Protein AF-A0A2S9G087-F1 (afdb_monomer_lite)

Structure (mmCIF, N/CA/C/O backbone):
data_AF-A0A2S9G087-F1
#
_entry.id   AF-A0A2S9G087-F1
#
loop_
_atom_site.group_PDB
_atom_site.id
_atom_site.type_symbol
_atom_site.label_atom_id
_atom_site.label_alt_id
_atom_site.label_comp_id
_atom_site.label_asym_id
_atom_site.label_entity_id
_atom_site.label_seq_id
_atom_site.pdbx_PDB_ins_code
_atom_site.Cartn_x
_atom_site.Cartn_y
_atom_site.Cartn_z
_atom_site.occupancy
_atom_site.B_iso_or_equiv
_atom_site.auth_seq_id
_atom_site.auth_comp_id
_atom_site.auth_asym_id
_atom_site.auth_atom_id
_atom_site.pdbx_PDB_model_num
ATOM 1 N N . MET A 1 1 ? -17.622 12.188 25.171 1.00 60.31 1 MET A N 1
ATOM 2 C CA . MET A 1 1 ? -16.664 12.570 24.113 1.00 60.31 1 MET A CA 1
ATOM 3 C C . MET A 1 1 ? -17.014 11.792 22.860 1.00 60.31 1 MET A C 1
ATOM 5 O O . MET A 1 1 ? -16.817 10.586 22.833 1.00 60.31 1 MET A O 1
ATOM 9 N N . THR A 1 2 ? -17.615 12.436 21.866 1.00 76.31 2 THR A N 1
ATOM 10 C CA . THR A 1 2 ? -17.920 11.802 20.576 1.00 76.31 2 THR A CA 1
ATOM 11 C C . THR A 1 2 ? -16.630 11.752 19.758 1.00 76.31 2 THR A C 1
ATOM 13 O O . THR A 1 2 ? -16.024 12.791 19.511 1.00 76.31 2 THR A O 1
ATOM 16 N N . GLY A 1 3 ? -16.161 10.555 19.405 1.00 84.19 3 GLY A N 1
ATOM 17 C CA . GLY A 1 3 ? -14.929 10.387 18.631 1.00 84.19 3 GLY A CA 1
ATOM 18 C C . GLY A 1 3 ? -15.111 10.826 17.178 1.00 84.19 3 GLY A C 1
ATOM 19 O O . GLY A 1 3 ? -16.094 10.449 16.539 1.00 84.19 3 GLY A O 1
ATOM 20 N N . LEU A 1 4 ? -14.164 11.605 16.654 1.00 91.56 4 LEU A N 1
ATOM 21 C CA . LEU A 1 4 ? -14.113 11.958 15.234 1.00 91.56 4 LEU A CA 1
ATOM 22 C C . LEU A 1 4 ? -13.816 10.697 14.402 1.00 91.56 4 LEU A C 1
ATOM 24 O O . LEU A 1 4 ? -12.903 9.940 14.727 1.00 91.56 4 LEU A O 1
ATOM 28 N N . LYS A 1 5 ? -14.580 10.475 13.326 1.00 93.56 5 LYS A N 1
ATOM 29 C CA . LYS A 1 5 ? -14.378 9.386 12.355 1.00 93.56 5 LYS A CA 1
ATOM 30 C C . LYS A 1 5 ? -14.384 9.957 10.937 1.00 93.56 5 LYS A C 1
ATOM 32 O O . LYS A 1 5 ? -15.233 10.786 10.624 1.00 93.56 5 LYS A O 1
ATOM 37 N N . ARG A 1 6 ? -13.468 9.492 10.083 1.00 95.44 6 ARG A N 1
ATOM 38 C CA . ARG A 1 6 ? -13.369 9.862 8.661 1.00 95.44 6 ARG A CA 1
ATOM 39 C C . ARG A 1 6 ? -13.046 8.624 7.824 1.00 95.44 6 ARG A C 1
ATOM 41 O O . ARG A 1 6 ? -12.303 7.761 8.281 1.00 95.44 6 ARG A O 1
ATOM 48 N N . SER A 1 7 ? -13.587 8.558 6.611 1.00 97.00 7 SER A N 1
ATOM 49 C CA . SER A 1 7 ? -13.288 7.534 5.607 1.00 97.00 7 SER A CA 1
ATOM 50 C C . SER A 1 7 ? -13.228 8.184 4.225 1.00 97.00 7 SER A C 1
ATOM 52 O O . SER A 1 7 ? -13.945 9.148 3.976 1.00 97.00 7 SER A O 1
ATOM 54 N N . GLU A 1 8 ? -12.357 7.677 3.356 1.00 97.25 8 GLU A N 1
ATOM 55 C CA . GLU A 1 8 ? -12.143 8.141 1.982 1.00 97.25 8 GLU A CA 1
ATOM 56 C C . GLU A 1 8 ? -11.889 6.928 1.083 1.00 97.25 8 GLU A C 1
ATOM 58 O O . GLU A 1 8 ? -11.485 5.870 1.571 1.00 97.25 8 GLU A O 1
ATOM 63 N N . SER A 1 9 ? -12.090 7.075 -0.227 1.00 96.94 9 SER A N 1
ATOM 64 C CA . SER A 1 9 ? -11.835 5.997 -1.187 1.00 96.94 9 SER A CA 1
ATOM 65 C C . SER A 1 9 ? -11.358 6.532 -2.534 1.00 96.94 9 SER A C 1
ATOM 67 O O . SER A 1 9 ? -11.757 7.620 -2.950 1.00 96.94 9 SER A O 1
ATOM 69 N N . ILE A 1 10 ? -10.510 5.756 -3.213 1.00 96.50 10 ILE A N 1
ATOM 70 C CA . ILE A 1 10 ? -10.058 6.009 -4.586 1.00 96.50 10 ILE A CA 1
ATOM 71 C C . ILE A 1 10 ? -10.075 4.682 -5.354 1.00 96.50 10 ILE A C 1
ATOM 73 O O . ILE A 1 10 ? -9.906 3.620 -4.756 1.00 96.50 10 ILE A O 1
ATOM 77 N N . THR A 1 11 ? -10.236 4.734 -6.677 1.00 97.31 11 THR A N 1
ATOM 78 C CA . THR A 1 11 ? -10.085 3.554 -7.547 1.00 97.31 11 THR A CA 1
ATOM 79 C C . THR A 1 11 ? -8.666 3.482 -8.103 1.00 97.31 11 THR A C 1
ATOM 81 O O . THR A 1 11 ? -8.139 4.487 -8.575 1.00 97.31 11 THR A O 1
ATOM 84 N N . VAL A 1 12 ? -8.068 2.289 -8.092 1.00 96.38 12 VAL A N 1
ATOM 85 C CA . VAL A 1 12 ? -6.759 2.012 -8.700 1.00 96.38 12 VAL A CA 1
ATOM 86 C C . VAL A 1 12 ? -6.934 0.898 -9.729 1.00 96.38 12 VAL A C 1
ATOM 88 O O . VAL A 1 12 ? -7.539 -0.128 -9.433 1.00 96.38 12 VAL A O 1
ATOM 91 N N . ALA A 1 13 ? -6.431 1.103 -10.946 1.00 97.94 13 ALA A N 1
ATOM 92 C CA . ALA A 1 13 ? -6.633 0.200 -12.081 1.00 97.94 13 ALA A CA 1
ATOM 93 C C . ALA A 1 13 ? -5.653 -0.990 -12.075 1.00 97.94 13 ALA A C 1
ATOM 95 O O . ALA A 1 13 ? -4.896 -1.184 -13.023 1.00 97.94 13 ALA A O 1
ATOM 96 N N . VAL A 1 14 ? -5.651 -1.768 -10.992 1.00 97.75 14 VAL A N 1
ATOM 97 C CA . VAL A 1 14 ? -4.840 -2.985 -10.832 1.00 97.75 14 VAL A CA 1
ATOM 98 C C . VAL A 1 14 ? -5.639 -4.066 -10.097 1.00 97.75 14 VAL A C 1
ATOM 100 O O . VAL A 1 14 ? -6.597 -3.734 -9.392 1.00 97.75 14 VAL A O 1
ATOM 103 N N . PRO A 1 15 ? -5.265 -5.350 -10.217 1.00 98.25 15 PRO A N 1
ATOM 104 C CA . PRO A 1 15 ? -5.875 -6.402 -9.416 1.00 98.25 15 PRO A CA 1
ATOM 105 C C . PRO A 1 15 ? -5.710 -6.155 -7.900 1.00 98.25 15 PRO A C 1
ATOM 107 O O . PRO A 1 15 ? -4.645 -5.689 -7.471 1.00 98.25 15 PRO A O 1
ATOM 110 N N . PRO A 1 16 ? -6.724 -6.457 -7.066 1.00 97.25 16 PRO A N 1
ATOM 111 C CA . PRO A 1 16 ? -6.685 -6.185 -5.627 1.00 97.25 16 PRO A CA 1
ATOM 112 C C . PRO A 1 16 ? -5.501 -6.824 -4.900 1.00 97.25 16 PRO A C 1
ATOM 114 O O . PRO A 1 16 ? -4.920 -6.201 -4.017 1.00 97.25 16 PRO A O 1
ATOM 117 N N . GLU A 1 17 ? -5.114 -8.041 -5.278 1.00 97.81 17 GLU A N 1
ATOM 118 C CA . GLU A 1 17 ? -3.990 -8.766 -4.690 1.00 97.81 17 GLU A CA 1
ATOM 119 C C . GLU A 1 17 ? -2.654 -8.059 -4.934 1.00 97.81 17 GLU A C 1
ATOM 121 O O . GLU A 1 17 ? -1.807 -8.010 -4.042 1.00 97.81 17 GLU A O 1
ATOM 126 N N . GLN A 1 18 ? -2.491 -7.440 -6.107 1.00 96.31 18 GLN A N 1
ATOM 127 C CA . GLN A 1 18 ? -1.296 -6.675 -6.443 1.00 96.31 18 GLN A CA 1
ATOM 128 C C . GLN A 1 18 ? -1.238 -5.376 -5.635 1.00 96.31 18 GLN A C 1
ATOM 130 O O . GLN A 1 18 ? -0.184 -5.039 -5.095 1.00 96.31 18 GLN A O 1
ATOM 135 N N . LEU A 1 19 ? -2.364 -4.659 -5.524 1.00 95.38 19 LEU A N 1
ATOM 136 C CA . LEU A 1 19 ? -2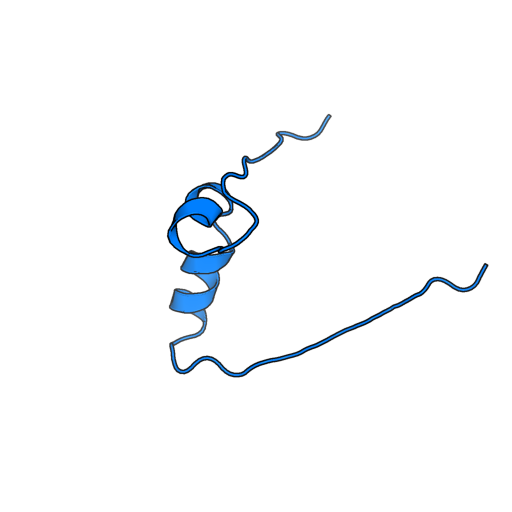.423 -3.440 -4.719 1.00 95.38 19 LEU A CA 1
ATOM 137 C C . LEU A 1 19 ? -2.194 -3.742 -3.240 1.00 95.38 19 LEU A C 1
ATOM 139 O O . LEU A 1 19 ? -1.448 -3.023 -2.582 1.00 95.38 19 LEU A O 1
ATOM 143 N N . TYR A 1 20 ? -2.816 -4.805 -2.726 1.00 95.88 20 TYR A N 1
ATOM 144 C CA . TYR A 1 20 ? -2.674 -5.198 -1.333 1.00 95.88 20 TYR A CA 1
ATOM 145 C C . TYR A 1 20 ? -1.226 -5.555 -1.016 1.00 95.88 20 TYR A C 1
ATOM 147 O O . TYR A 1 20 ? -0.670 -4.960 -0.105 1.00 95.88 20 TYR A O 1
ATOM 155 N N . ALA A 1 21 ? -0.586 -6.420 -1.812 1.00 94.94 21 ALA A N 1
ATOM 156 C CA . ALA A 1 21 ? 0.818 -6.783 -1.619 1.00 94.94 21 ALA A CA 1
ATOM 157 C C . ALA A 1 21 ? 1.763 -5.568 -1.650 1.00 94.94 21 ALA A C 1
ATOM 159 O O . ALA A 1 21 ? 2.771 -5.560 -0.947 1.00 94.94 21 ALA A O 1
ATOM 160 N N . LEU A 1 22 ? 1.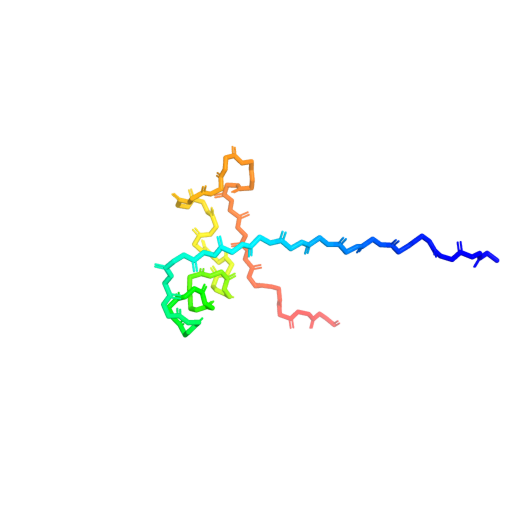435 -4.539 -2.444 1.00 92.69 22 LEU A N 1
ATOM 161 C CA . LEU A 1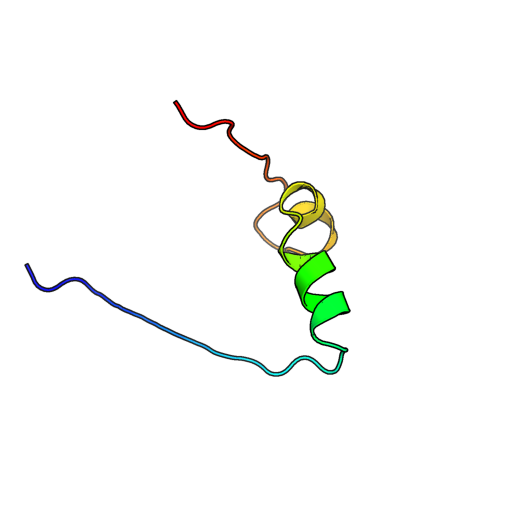 22 ? 2.176 -3.280 -2.458 1.00 92.69 22 LEU A CA 1
ATOM 162 C C . LEU A 1 22 ? 2.008 -2.512 -1.140 1.00 92.69 22 LEU A C 1
ATOM 164 O O . LEU A 1 22 ? 3.002 -2.140 -0.536 1.00 92.69 22 LEU A O 1
ATOM 168 N N . VAL A 1 23 ? 0.776 -2.261 -0.685 1.00 93.12 23 VAL A N 1
ATOM 169 C CA . VAL A 1 23 ? 0.528 -1.374 0.471 1.00 93.12 23 VAL A CA 1
ATOM 170 C C . VAL A 1 23 ? 0.628 -2.068 1.830 1.00 93.12 23 VAL A C 1
ATOM 172 O O . VAL A 1 23 ? 0.789 -1.386 2.840 1.00 93.12 23 VAL A O 1
ATOM 175 N N . SER A 1 24 ? 0.506 -3.397 1.879 1.00 95.00 24 SER A N 1
ATOM 176 C CA . SER A 1 24 ? 0.561 -4.173 3.119 1.00 95.00 24 SER A CA 1
ATOM 177 C C . SER A 1 24 ? 1.983 -4.345 3.635 1.00 95.00 24 SER A C 1
ATOM 179 O O . SER A 1 24 ? 2.164 -4.502 4.834 1.00 95.00 24 SER A O 1
ATOM 181 N N . ASP A 1 25 ? 2.993 -4.328 2.763 1.00 95.25 25 ASP A N 1
ATOM 182 C CA . ASP A 1 25 ? 4.393 -4.329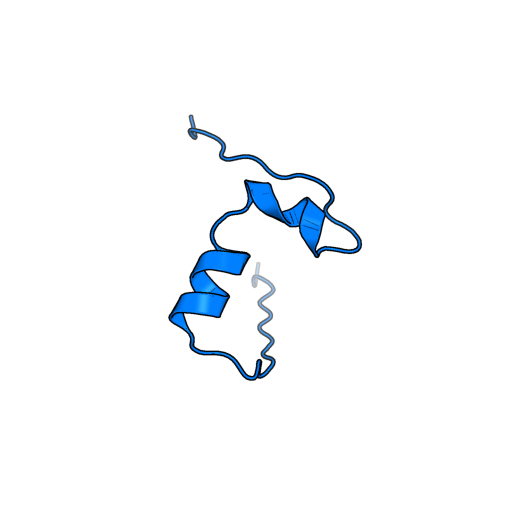 3.184 1.00 95.25 25 ASP A CA 1
ATOM 183 C C . ASP A 1 25 ? 4.850 -2.901 3.498 1.00 95.25 25 ASP A C 1
ATOM 185 O O . ASP A 1 25 ? 5.323 -2.157 2.633 1.00 95.25 25 ASP A O 1
ATOM 189 N N . VAL A 1 26 ? 4.705 -2.504 4.763 1.00 94.06 26 VAL A N 1
ATOM 190 C CA . VAL A 1 26 ? 5.028 -1.139 5.197 1.00 94.06 26 VAL A CA 1
ATOM 191 C C . VAL A 1 26 ? 6.514 -0.810 5.051 1.00 94.06 26 VAL A C 1
ATOM 193 O O . VAL A 1 26 ? 6.863 0.363 4.928 1.00 94.06 26 VAL A O 1
ATOM 196 N N . THR A 1 27 ? 7.401 -1.809 4.997 1.00 95.31 27 THR A N 1
ATOM 197 C CA . THR A 1 27 ? 8.850 -1.572 4.876 1.00 95.31 27 THR A CA 1
ATOM 198 C C . THR A 1 27 ? 9.220 -0.907 3.551 1.00 95.31 27 THR A C 1
ATOM 200 O O . THR A 1 27 ? 10.191 -0.154 3.472 1.00 95.31 27 THR A O 1
ATOM 203 N N . ARG A 1 28 ? 8.384 -1.093 2.527 1.00 94.75 28 ARG A N 1
ATOM 204 C CA . ARG A 1 28 ? 8.567 -0.534 1.187 1.00 94.75 28 ARG A CA 1
ATOM 205 C C . ARG A 1 28 ? 7.959 0.857 1.001 1.00 94.75 28 ARG A C 1
ATOM 207 O O . ARG A 1 28 ? 8.091 1.439 -0.071 1.00 94.75 28 ARG A O 1
ATOM 214 N N . MET A 1 29 ? 7.355 1.445 2.038 1.00 94.69 29 MET A N 1
ATOM 215 C CA . MET A 1 29 ? 6.661 2.739 1.954 1.00 94.69 29 MET A CA 1
ATOM 216 C C . MET A 1 29 ? 7.522 3.860 1.336 1.00 94.69 29 MET A C 1
ATOM 218 O O . MET A 1 29 ? 7.010 4.714 0.610 1.00 94.69 29 MET A O 1
ATOM 222 N N . GLY A 1 30 ? 8.843 3.818 1.541 1.00 93.75 30 GLY A N 1
ATOM 223 C CA . GLY A 1 30 ? 9.797 4.761 0.951 1.00 93.75 30 GLY A CA 1
ATOM 224 C C . GLY A 1 30 ? 9.909 4.740 -0.580 1.00 93.75 30 GLY A C 1
ATOM 225 O O . GLY A 1 30 ? 10.419 5.704 -1.148 1.00 93.75 30 GLY A O 1
ATOM 226 N N . GLU A 1 31 ? 9.434 3.689 -1.254 1.00 94.56 31 GLU A N 1
ATOM 227 C CA . GLU A 1 31 ? 9.487 3.559 -2.716 1.00 94.56 31 GLU A CA 1
ATOM 228 C C . GLU A 1 31 ? 8.458 4.450 -3.431 1.00 94.56 31 GLU A C 1
ATOM 230 O O . GLU A 1 31 ? 8.713 4.908 -4.545 1.00 94.56 31 GLU A O 1
ATOM 235 N N . TRP A 1 32 ? 7.298 4.706 -2.815 1.00 90.00 32 TRP A N 1
ATOM 236 C CA . TRP A 1 32 ? 6.184 5.408 -3.473 1.00 90.00 32 TRP A CA 1
ATOM 237 C C . TRP A 1 32 ? 5.625 6.594 -2.690 1.00 90.00 32 TRP A C 1
ATOM 239 O O . TRP A 1 32 ? 4.992 7.468 -3.286 1.00 90.00 32 TRP A O 1
ATOM 249 N N . SER A 1 33 ? 5.808 6.652 -1.370 1.00 92.38 33 SER A N 1
ATOM 250 C CA . SER A 1 33 ? 5.225 7.731 -0.576 1.00 92.38 33 SER A CA 1
ATOM 251 C C . SER A 1 33 ? 6.053 9.022 -0.678 1.00 92.38 33 SER A C 1
ATOM 253 O O . SER A 1 33 ? 7.262 9.019 -0.430 1.00 92.38 33 SER A O 1
ATOM 255 N N . PRO A 1 34 ? 5.414 10.174 -0.960 1.00 92.75 34 PRO A N 1
ATOM 256 C CA . PRO A 1 34 ? 6.107 11.460 -0.991 1.00 92.75 34 PRO A CA 1
ATOM 257 C C . PRO A 1 34 ? 6.506 11.968 0.407 1.00 92.75 34 PRO A C 1
ATOM 259 O O . PRO A 1 34 ? 7.379 12.832 0.510 1.00 92.75 34 PRO A O 1
ATOM 262 N N . VAL A 1 35 ? 5.881 11.446 1.475 1.00 95.50 35 VAL A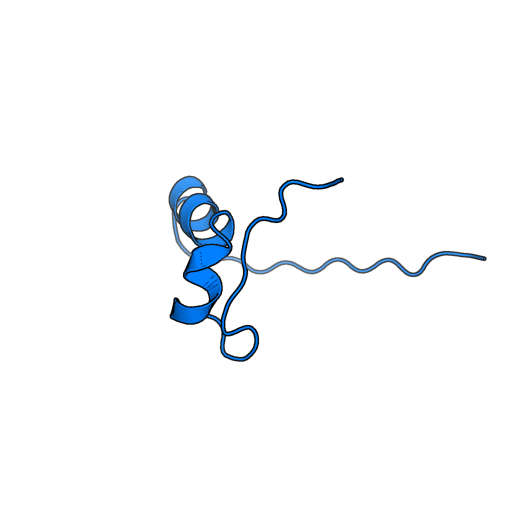 N 1
ATOM 263 C CA . VAL A 1 35 ? 6.007 11.951 2.857 1.00 95.50 35 VAL A CA 1
ATOM 264 C C . VAL A 1 35 ? 6.651 10.921 3.786 1.00 95.50 35 VAL A C 1
ATOM 266 O O . VAL A 1 35 ? 7.757 11.142 4.269 1.00 95.50 35 VAL A O 1
ATOM 269 N N . CYS A 1 36 ? 5.992 9.787 4.035 1.00 93.62 36 CYS A N 1
ATOM 270 C CA . CYS A 1 36 ? 6.548 8.689 4.828 1.00 93.62 36 CYS A CA 1
ATOM 271 C C . CYS A 1 36 ? 7.671 8.014 4.037 1.00 93.62 36 CYS A C 1
ATOM 273 O O . CYS A 1 36 ? 7.402 7.412 3.002 1.00 93.62 36 CYS A O 1
ATOM 275 N N . ARG A 1 37 ? 8.919 8.150 4.498 1.00 94.38 37 ARG A N 1
ATOM 276 C CA . ARG A 1 37 ? 10.113 7.649 3.792 1.00 94.38 37 ARG A CA 1
ATOM 277 C C . ARG A 1 37 ? 10.590 6.278 4.263 1.00 94.38 37 ARG A C 1
ATOM 279 O O . ARG A 1 37 ? 11.332 5.630 3.539 1.00 94.38 37 ARG A O 1
ATOM 286 N N . ALA A 1 38 ? 10.186 5.851 5.453 1.00 95.06 38 ALA A N 1
ATOM 287 C CA . ALA A 1 38 ? 10.499 4.539 6.001 1.00 95.06 38 ALA A CA 1
ATOM 288 C C . ALA A 1 38 ? 9.450 4.163 7.051 1.00 95.06 38 ALA A C 1
ATOM 290 O O . ALA A 1 38 ? 8.992 5.027 7.804 1.00 95.06 38 ALA A O 1
ATOM 291 N N . CYS A 1 39 ? 9.099 2.882 7.102 1.00 95.81 39 CYS A N 1
ATOM 292 C CA . CYS A 1 39 ? 8.317 2.279 8.174 1.00 95.81 39 CYS A CA 1
ATOM 293 C C . CYS A 1 39 ? 8.924 0.913 8.504 1.00 95.81 39 CYS A C 1
ATOM 295 O O . CYS A 1 39 ? 9.642 0.327 7.693 1.00 95.81 39 CYS A O 1
ATOM 297 N N . TRP A 1 40 ? 8.638 0.413 9.695 1.00 95.25 40 TRP A N 1
ATOM 298 C CA . TRP A 1 40 ? 9.055 -0.905 10.146 1.00 95.25 40 TRP A CA 1
ATOM 299 C C . TRP A 1 40 ? 7.897 -1.562 10.881 1.00 95.25 40 TRP A C 1
ATOM 301 O O . TRP A 1 40 ? 6.971 -0.888 11.340 1.00 95.25 40 TRP A O 1
ATOM 311 N N . TRP A 1 41 ? 7.956 -2.883 10.960 1.00 93.75 41 TRP A N 1
ATOM 312 C CA . TRP A 1 41 ? 7.095 -3.641 11.848 1.00 93.75 41 TRP A CA 1
ATOM 313 C C . TRP A 1 41 ? 7.620 -3.486 13.268 1.00 93.75 41 TRP A C 1
ATOM 315 O O . TRP A 1 41 ? 8.816 -3.646 13.508 1.00 93.75 41 TRP A O 1
ATOM 325 N N . ASP A 1 42 ? 6.726 -3.136 14.177 1.00 92.06 42 ASP A N 1
ATOM 326 C CA . ASP A 1 42 ? 6.973 -3.221 15.607 1.00 92.06 42 ASP A CA 1
ATOM 327 C C . ASP A 1 42 ? 6.444 -4.580 16.080 1.00 92.06 42 ASP A C 1
ATOM 329 O O . ASP A 1 42 ? 5.354 -4.985 15.662 1.00 92.06 42 ASP A O 1
ATOM 333 N N . GLU A 1 43 ? 7.220 -5.306 16.885 1.00 88.69 43 GLU A N 1
ATOM 334 C CA . GLU A 1 43 ? 6.820 -6.630 17.386 1.00 88.69 43 GLU A CA 1
ATOM 335 C C . GLU A 1 43 ? 5.658 -6.529 18.385 1.00 88.69 43 GLU A C 1
ATOM 337 O O . GLU A 1 43 ? 4.936 -7.508 18.564 1.00 88.69 43 GLU A O 1
ATOM 3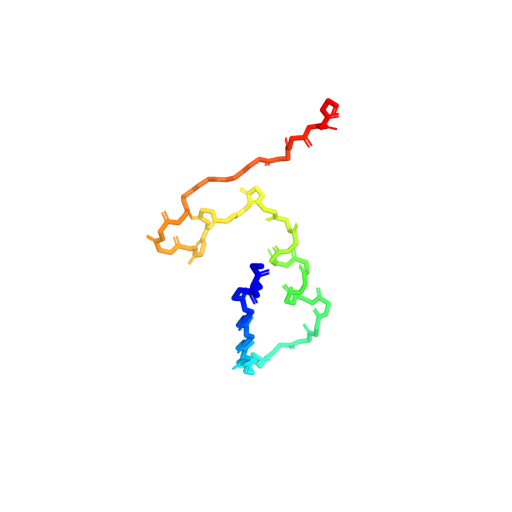42 N N . GLY A 1 44 ? 5.419 -5.327 18.926 1.00 81.38 44 GLY A N 1
ATOM 343 C CA . GLY A 1 44 ? 4.349 -5.039 19.871 1.00 81.38 44 GLY A CA 1
ATOM 344 C C . GLY A 1 44 ? 4.639 -5.655 21.238 1.00 81.38 44 GLY A C 1
ATOM 345 O O . GLY A 1 44 ? 4.560 -6.870 21.398 1.00 81.38 44 GLY A O 1
ATOM 346 N N . ASP A 1 45 ? 4.953 -4.812 22.221 1.00 67.12 45 ASP A N 1
ATOM 347 C CA . ASP A 1 45 ? 4.981 -5.212 23.637 1.00 67.12 45 ASP A CA 1
ATOM 348 C C . ASP A 1 45 ? 3.568 -5.514 24.182 1.00 67.12 45 ASP A C 1
ATOM 350 O O . ASP A 1 45 ? 2.608 -4.783 23.823 1.00 67.12 45 ASP A O 1
#

Sequence (45 aa):
MTGLKRSESITVAVPPEQLYALVSDVTRMGEWSPVCRACWWDEGD

Radius of gyration: 14.25 Å; chains: 1; bounding box: 28×21×36 Å

Foldseek 3Di:
DDDDDDDDDDDDPDDPVVVCVCVVPQQCCLVPPPPDNGDDDDPDD

pLDDT: mean 92.56, std 7.52, range [60.31, 98.25]

Secondary structure (DSSP, 8-state):
-PPP--------SS-HHHHHHHHH-GGGGGGT-SS----------